Protein AF-A0A935F004-F1 (afdb_monomer)

Solvent-accessible surface area (backbone atoms only — not comparable to full-atom values): 7562 Å² total; per-residue (Å²): 135,85,80,79,72,79,74,72,65,54,62,70,53,33,48,54,52,34,52,51,41,49,56,55,58,70,66,68,80,60,55,69,68,59,45,51,54,45,48,54,52,35,53,54,31,54,54,49,41,49,54,52,50,53,52,52,50,52,52,50,48,53,58,36,53,75,69,66,81,58,86,85,71,83,88,72,83,77,76,82,72,88,79,82,82,79,92,79,83,75,88,78,81,86,84,81,88,79,90,84,82,80,90,83,85,87,79,97,76,87,89,132

Foldseek 3Di:
DDPPPPPPDALVVLVVLLVVLVVVLVVVPDDPVVNVVSVVSNVVSVVVNVVNVVVVLVVVVVVCVVVPDDDDDPPDPDDPDDDDDDDDPDDDDDDDDDDDDDDDDDDDDDDD

Structure (mmCIF, N/CA/C/O backbone):
data_AF-A0A935F004-F1
#
_entry.id   AF-A0A935F004-F1
#
loop_
_atom_site.group_PDB
_atom_site.id
_atom_site.type_symbol
_atom_site.label_atom_id
_atom_site.label_alt_id
_atom_site.label_comp_id
_atom_site.label_asym_id
_atom_site.label_entity_id
_atom_site.label_seq_id
_atom_site.pdbx_PDB_ins_code
_atom_site.Cartn_x
_atom_site.Cartn_y
_atom_site.Cartn_z
_atom_site.occupancy
_atom_site.B_iso_or_equiv
_atom_site.auth_seq_id
_atom_site.auth_comp_id
_atom_site.auth_asym_id
_atom_site.auth_atom_id
_atom_site.pdbx_PDB_model_num
ATOM 1 N N . MET A 1 1 ? -14.264 -28.662 -12.723 1.00 37.97 1 MET A N 1
ATOM 2 C CA . MET A 1 1 ? -14.405 -27.433 -11.912 1.00 37.97 1 MET A CA 1
ATOM 3 C C . MET A 1 1 ? -13.129 -26.617 -12.068 1.00 37.97 1 MET A C 1
ATOM 5 O O . MET A 1 1 ? -12.070 -27.096 -11.681 1.00 37.97 1 MET A O 1
ATOM 9 N N . ALA A 1 2 ? -13.194 -25.466 -12.740 1.00 41.38 2 ALA A N 1
ATOM 10 C CA . ALA A 1 2 ? -12.030 -24.614 -12.978 1.00 41.38 2 ALA A CA 1
ATOM 11 C C . ALA A 1 2 ? -11.659 -23.879 -11.682 1.00 41.38 2 ALA A C 1
ATOM 13 O O . ALA A 1 2 ? -12.492 -23.183 -11.107 1.00 41.38 2 ALA A O 1
ATOM 14 N N . LYS A 1 3 ? -10.419 -24.052 -11.211 1.00 36.47 3 LYS A N 1
ATOM 15 C CA . LYS A 1 3 ? -9.851 -23.252 -10.121 1.00 36.47 3 LYS A CA 1
ATOM 16 C C . LYS A 1 3 ? -9.872 -21.788 -10.558 1.00 36.47 3 LYS A C 1
ATOM 18 O O . LYS A 1 3 ? -9.117 -21.411 -11.452 1.00 36.47 3 LYS A O 1
ATOM 23 N N . MET A 1 4 ? -10.730 -20.981 -9.935 1.00 44.16 4 MET A N 1
ATOM 24 C CA . MET A 1 4 ? -10.632 -19.526 -9.981 1.00 44.16 4 MET A CA 1
ATOM 25 C C . MET A 1 4 ? -9.253 -19.159 -9.428 1.00 44.16 4 MET A C 1
ATOM 27 O O . MET A 1 4 ? -9.032 -19.183 -8.218 1.00 44.16 4 MET A O 1
ATOM 31 N N . LYS A 1 5 ? -8.288 -18.888 -10.312 1.00 39.19 5 LYS A N 1
ATOM 32 C CA . LYS A 1 5 ? -7.086 -18.152 -9.924 1.00 39.19 5 LYS A CA 1
ATOM 33 C C . LYS A 1 5 ? -7.613 -16.828 -9.389 1.00 39.19 5 LYS A C 1
ATOM 35 O O . LYS A 1 5 ? -8.158 -16.054 -10.169 1.00 39.19 5 LYS A O 1
ATOM 40 N N . LYS A 1 6 ? -7.495 -16.591 -8.077 1.00 45.97 6 LYS A N 1
ATOM 41 C CA . LYS A 1 6 ? -7.527 -15.230 -7.541 1.00 45.97 6 LYS A CA 1
ATOM 42 C C . LYS A 1 6 ? -6.456 -14.482 -8.325 1.00 45.97 6 LYS A C 1
ATOM 44 O O . LYS A 1 6 ? -5.266 -14.672 -8.089 1.00 45.97 6 LYS A O 1
ATOM 49 N N . THR A 1 7 ? -6.871 -13.738 -9.341 1.00 56.22 7 THR A N 1
ATOM 50 C CA . THR A 1 7 ? -6.054 -12.700 -9.949 1.00 56.22 7 THR A CA 1
ATOM 51 C C . THR A 1 7 ? -5.911 -11.648 -8.874 1.00 56.22 7 THR A C 1
ATOM 53 O O . THR A 1 7 ? -6.761 -10.780 -8.712 1.00 56.22 7 THR A O 1
ATOM 56 N N . GLU A 1 8 ? -4.893 -11.869 -8.051 1.00 62.00 8 GLU A N 1
ATOM 57 C CA . GLU A 1 8 ? -4.118 -10.866 -7.347 1.00 62.00 8 GLU A CA 1
ATOM 58 C C . GLU A 1 8 ? -4.383 -9.475 -7.962 1.00 62.00 8 GLU A C 1
ATOM 60 O O . GLU A 1 8 ? -4.056 -9.279 -9.138 1.00 62.00 8 GLU A O 1
ATOM 65 N N . PRO A 1 9 ? -5.042 -8.544 -7.241 1.00 69.88 9 PRO A N 1
ATOM 66 C CA . PRO A 1 9 ? -5.352 -7.232 -7.788 1.00 69.88 9 PRO A CA 1
ATOM 67 C C . PRO A 1 9 ? -4.062 -6.553 -8.256 1.00 69.88 9 PRO A C 1
ATOM 69 O O . PRO A 1 9 ? -3.062 -6.528 -7.534 1.00 69.88 9 PRO A O 1
ATOM 72 N N . GLY A 1 10 ? -4.077 -6.023 -9.480 1.00 85.88 10 GLY A N 1
ATOM 73 C CA . GLY A 1 10 ? -2.998 -5.161 -9.962 1.00 85.88 10 GLY A CA 1
ATOM 74 C C . GLY A 1 10 ? -2.893 -3.886 -9.121 1.00 85.88 10 GLY A C 1
ATOM 75 O O . GLY A 1 10 ? -3.718 -3.654 -8.235 1.00 85.88 10 GLY A O 1
ATOM 76 N N . PHE A 1 11 ? -1.909 -3.040 -9.424 1.00 92.50 11 PHE A N 1
ATOM 77 C CA . PHE A 1 11 ? -1.578 -1.845 -8.641 1.00 92.50 11 PHE A CA 1
ATOM 78 C C . PHE A 1 11 ? -2.809 -1.010 -8.272 1.00 92.50 11 PHE A C 1
ATOM 80 O O . PHE A 1 11 ? -3.061 -0.780 -7.094 1.00 92.50 11 PHE A O 1
ATOM 87 N N . GLU A 1 12 ? -3.643 -0.658 -9.253 1.00 93.06 12 GLU A N 1
ATOM 88 C CA . GLU A 1 12 ? -4.851 0.133 -9.000 1.00 93.06 12 GLU A CA 1
ATOM 89 C C . GLU A 1 12 ? -5.858 -0.561 -8.075 1.00 93.06 12 GLU A C 1
ATOM 91 O O . GLU A 1 12 ? -6.563 0.091 -7.313 1.00 93.06 12 GLU A O 1
ATOM 96 N N . GLY A 1 13 ? -5.959 -1.890 -8.148 1.00 92.69 13 GLY A N 1
ATOM 97 C CA . GLY A 1 13 ? -6.841 -2.654 -7.270 1.00 92.69 13 GLY A CA 1
ATOM 98 C C . GLY A 1 13 ? -6.330 -2.657 -5.832 1.00 92.69 13 GLY A C 1
ATOM 99 O O . GLY A 1 13 ? -7.111 -2.460 -4.909 1.00 92.69 13 GLY A O 1
ATOM 100 N N . SER A 1 14 ? -5.019 -2.834 -5.651 1.00 92.81 14 SER A N 1
ATOM 101 C CA . SER A 1 14 ? -4.370 -2.738 -4.340 1.00 92.81 14 SER A CA 1
ATOM 102 C C . SER A 1 14 ? -4.481 -1.336 -3.747 1.00 92.81 14 SER A C 1
ATOM 104 O O . SER A 1 14 ? -4.747 -1.210 -2.557 1.00 92.81 14 SER A O 1
ATOM 106 N N . MET A 1 15 ? -4.341 -0.300 -4.578 1.00 95.44 15 MET A N 1
ATOM 107 C CA . MET A 1 15 ? -4.462 1.091 -4.151 1.00 95.44 15 MET A CA 1
ATOM 108 C C . MET A 1 15 ? -5.890 1.433 -3.709 1.00 95.44 15 MET A C 1
ATOM 110 O O . MET A 1 15 ? -6.070 1.972 -2.625 1.00 95.44 15 MET A O 1
ATOM 114 N N . ARG A 1 16 ? -6.911 1.040 -4.484 1.00 96.06 16 ARG A N 1
ATOM 115 C CA . ARG A 1 16 ? -8.320 1.266 -4.113 1.00 96.06 16 ARG A CA 1
ATOM 116 C C . ARG A 1 16 ? -8.703 0.594 -2.796 1.00 96.06 16 ARG A C 1
ATOM 118 O O . ARG A 1 16 ? -9.438 1.174 -2.003 1.00 96.06 16 ARG A O 1
ATOM 125 N N . GLU A 1 17 ? -8.225 -0.628 -2.558 1.00 94.75 17 GLU A N 1
ATOM 126 C CA . GLU A 1 17 ? -8.503 -1.309 -1.288 1.00 94.75 17 GLU A CA 1
ATOM 127 C C . GLU A 1 17 ? -7.766 -0.630 -0.127 1.00 94.75 17 GLU A C 1
ATOM 129 O O . GLU A 1 17 ? -8.341 -0.461 0.943 1.00 94.75 17 GLU A O 1
ATOM 134 N N . LEU A 1 18 ? -6.530 -0.168 -0.346 1.00 96.44 18 LEU A N 1
ATOM 135 C CA . LEU A 1 18 ? -5.772 0.570 0.662 1.00 96.44 18 LEU A CA 1
ATOM 136 C C . LEU A 1 18 ? -6.465 1.886 1.041 1.00 96.44 18 LEU A C 1
ATOM 138 O O . LEU A 1 18 ? -6.623 2.163 2.224 1.00 96.44 18 LEU A O 1
ATOM 142 N N . GLU A 1 19 ? -6.925 2.663 0.059 1.00 96.56 19 GLU A N 1
ATOM 143 C CA . GLU A 1 19 ? -7.680 3.906 0.280 1.00 96.56 19 GLU A CA 1
ATOM 144 C C . GLU A 1 19 ? -8.949 3.660 1.097 1.00 96.56 19 GLU A C 1
ATOM 146 O O . GLU A 1 19 ? -9.260 4.411 2.019 1.00 96.56 19 GLU A O 1
ATOM 151 N N . LYS A 1 20 ? -9.664 2.573 0.797 1.00 96.31 20 LYS A N 1
ATOM 152 C CA . LYS A 1 20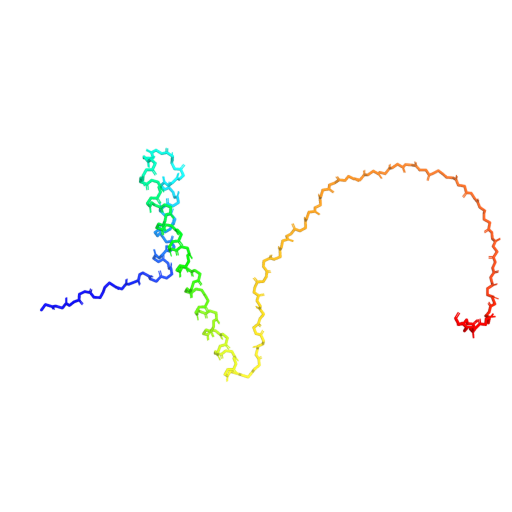 ? -10.860 2.182 1.541 1.00 96.31 20 LYS A CA 1
ATOM 153 C C . LYS A 1 20 ? -10.536 1.831 2.993 1.00 96.31 20 LYS A C 1
ATOM 155 O O . LYS A 1 20 ? -11.255 2.272 3.884 1.00 96.31 20 LYS A O 1
ATOM 160 N N . ILE A 1 21 ? -9.474 1.060 3.231 1.00 96.12 21 ILE A N 1
ATOM 161 C CA . ILE A 1 21 ? -9.022 0.709 4.583 1.00 96.12 21 ILE A CA 1
ATOM 162 C C . ILE A 1 21 ? -8.633 1.965 5.362 1.00 96.12 21 ILE A C 1
ATOM 164 O O . ILE A 1 21 ? -9.081 2.140 6.491 1.00 96.12 21 ILE A O 1
ATOM 168 N N . VAL A 1 22 ? -7.845 2.860 4.760 1.00 96.31 22 VAL A N 1
ATOM 169 C CA . VAL A 1 22 ? -7.458 4.130 5.390 1.00 96.31 22 VAL A CA 1
ATOM 170 C C . VAL A 1 22 ? -8.699 4.947 5.737 1.00 96.31 22 VAL A C 1
ATOM 172 O O . VAL A 1 22 ? -8.848 5.347 6.886 1.00 96.31 22 VAL A O 1
ATOM 175 N N . GLY A 1 23 ? -9.640 5.092 4.802 1.00 96.06 23 GLY A N 1
ATOM 176 C CA . GLY A 1 23 ? -10.889 5.806 5.055 1.00 96.06 23 GLY A CA 1
ATOM 177 C C . GLY A 1 23 ? -11.721 5.193 6.186 1.00 96.06 23 GLY A C 1
ATOM 178 O O . GLY A 1 23 ? -12.341 5.927 6.946 1.00 96.06 23 GLY A O 1
ATOM 179 N N . GLN A 1 24 ? -11.717 3.864 6.341 1.00 94.25 24 GLN A N 1
ATOM 180 C CA . GLN A 1 24 ? -12.372 3.183 7.464 1.00 94.25 24 GLN A CA 1
ATOM 181 C C . GLN A 1 24 ? -11.652 3.421 8.796 1.00 94.25 24 GLN A C 1
ATOM 183 O O . GLN A 1 24 ? -12.308 3.636 9.809 1.00 94.25 24 GLN A O 1
ATOM 188 N N . LEU A 1 25 ? -10.318 3.405 8.808 1.00 94.81 25 LEU A N 1
ATOM 189 C CA . LEU A 1 25 ? -9.524 3.674 10.009 1.00 94.81 25 LEU A CA 1
ATOM 190 C C . LEU A 1 25 ? -9.650 5.135 10.467 1.00 94.81 25 LEU A C 1
ATOM 192 O O . LEU A 1 25 ? -9.658 5.403 11.666 1.00 94.81 25 LEU A O 1
ATOM 196 N N . GLU A 1 26 ? -9.790 6.071 9.527 1.00 95.31 26 GLU A N 1
ATOM 197 C CA . GLU A 1 26 ? -9.948 7.503 9.802 1.00 95.31 26 GLU A CA 1
ATOM 198 C C . GLU A 1 26 ? -11.296 7.862 10.441 1.00 95.31 26 GLU A C 1
ATOM 200 O O . GLU A 1 26 ? -11.382 8.890 11.113 1.00 95.31 26 GLU A O 1
ATOM 205 N N . THR A 1 27 ? -12.342 7.034 10.290 1.00 92.38 27 THR A N 1
ATOM 206 C CA . THR A 1 27 ? -13.629 7.303 10.959 1.00 92.38 27 THR A CA 1
ATOM 207 C C . THR A 1 27 ? -13.526 7.166 12.477 1.00 92.38 27 THR A C 1
ATOM 209 O O . THR A 1 27 ? -14.255 7.836 13.203 1.00 92.38 27 THR A O 1
ATOM 212 N N . GLY A 1 28 ? -12.628 6.302 12.967 1.00 88.38 28 GLY A N 1
ATOM 213 C CA . GLY A 1 28 ? -12.442 6.040 14.395 1.00 88.38 28 GLY A CA 1
ATOM 214 C C . GLY A 1 28 ? -13.615 5.325 15.081 1.00 88.38 28 GLY A C 1
ATOM 215 O O . GLY A 1 28 ? -13.622 5.216 16.304 1.00 88.38 28 GLY A O 1
ATOM 216 N N . GLU A 1 29 ? -14.602 4.834 14.326 1.00 91.25 29 GLU A N 1
ATOM 217 C CA . GLU A 1 29 ? -15.806 4.174 14.867 1.00 91.25 29 GLU A CA 1
ATOM 218 C C . GLU A 1 29 ? -15.634 2.656 15.062 1.00 91.25 29 GLU A C 1
ATOM 220 O O . GLU A 1 29 ? -16.531 1.977 15.563 1.00 91.25 29 GLU A O 1
ATOM 225 N N . LEU A 1 30 ? -14.485 2.112 14.659 1.00 92.62 30 LEU A N 1
ATOM 226 C CA . LEU A 1 30 ? -14.210 0.680 14.670 1.00 92.62 30 LEU A CA 1
ATOM 227 C C . LEU A 1 30 ? -13.774 0.188 16.060 1.00 92.62 30 LEU A C 1
ATOM 229 O O . LEU A 1 30 ? -12.991 0.858 16.742 1.00 92.62 30 LEU A O 1
ATOM 233 N N . PRO A 1 31 ? -14.198 -1.020 16.471 1.00 96.50 31 PRO A N 1
ATOM 234 C CA . PRO A 1 31 ? -13.592 -1.718 17.597 1.00 96.50 31 PRO A CA 1
ATOM 235 C C . PRO A 1 31 ? -12.080 -1.884 17.403 1.00 96.50 31 PRO A C 1
ATOM 237 O O . PRO A 1 31 ? -11.605 -2.068 16.284 1.00 96.50 31 PRO A O 1
ATOM 240 N N . LEU A 1 32 ? -11.325 -1.885 18.505 1.00 94.69 32 LEU A N 1
ATOM 241 C CA . LEU A 1 32 ? -9.861 -1.992 18.472 1.00 94.69 32 LEU A CA 1
ATOM 242 C C . LEU A 1 32 ? -9.367 -3.209 17.675 1.00 94.69 32 LEU A C 1
ATOM 244 O O . LEU A 1 32 ? -8.431 -3.079 16.895 1.00 94.69 32 LEU A O 1
ATOM 248 N N . GLU A 1 33 ? -10.000 -4.369 17.856 1.00 95.38 33 GLU A N 1
ATOM 249 C CA . GLU A 1 33 ? -9.621 -5.601 17.154 1.00 95.38 33 GLU A CA 1
ATOM 250 C C . GLU A 1 33 ? -9.772 -5.447 15.631 1.00 95.38 33 GLU A C 1
ATOM 252 O O . GLU A 1 33 ? -8.844 -5.730 14.879 1.00 95.38 33 GLU A O 1
ATOM 257 N N . GLU A 1 34 ? -10.901 -4.896 15.177 1.00 94.56 34 GLU A N 1
ATOM 258 C CA . GLU A 1 34 ? -11.160 -4.650 13.753 1.00 94.56 34 GLU A CA 1
ATOM 259 C C . GLU A 1 34 ? -10.199 -3.602 13.177 1.00 94.56 34 GLU A C 1
ATOM 261 O O . GLU A 1 34 ? -9.706 -3.747 12.058 1.00 94.56 34 GLU A O 1
ATOM 266 N N . ALA A 1 35 ? -9.882 -2.560 13.950 1.00 95.62 35 ALA A N 1
ATOM 267 C CA . ALA A 1 35 ? -8.905 -1.553 13.551 1.00 95.62 35 ALA A CA 1
ATOM 268 C C . ALA A 1 35 ? -7.497 -2.154 13.382 1.00 95.62 35 ALA A C 1
ATOM 270 O O . ALA A 1 35 ? -6.782 -1.789 12.448 1.00 95.62 35 ALA A O 1
ATOM 271 N N . LEU A 1 36 ? -7.101 -3.097 14.244 1.00 96.81 36 LEU A N 1
ATOM 272 C CA . LEU A 1 36 ? -5.822 -3.804 14.130 1.00 96.81 36 LEU A CA 1
ATOM 273 C C . LEU A 1 36 ? -5.782 -4.718 12.901 1.00 96.81 36 LEU A C 1
ATOM 275 O O . LEU A 1 36 ? -4.795 -4.694 12.162 1.00 96.81 36 LEU A O 1
ATOM 279 N N . GLU A 1 37 ? -6.855 -5.466 12.636 1.00 96.88 37 GLU A N 1
ATOM 280 C CA . GLU A 1 37 ? -6.961 -6.307 11.438 1.00 96.88 37 GLU A CA 1
ATOM 281 C C . GLU A 1 37 ? -6.879 -5.477 10.149 1.00 96.88 37 GLU A C 1
ATOM 283 O O . GLU A 1 37 ? -6.175 -5.840 9.202 1.00 96.88 37 GLU A O 1
ATOM 288 N N . LEU A 1 38 ? -7.583 -4.344 10.102 1.00 96.50 38 LEU A N 1
ATOM 289 C CA . LEU A 1 38 ? -7.551 -3.427 8.966 1.00 96.50 38 LEU A CA 1
ATOM 290 C C . LEU A 1 38 ? -6.176 -2.778 8.800 1.00 96.50 38 LEU A C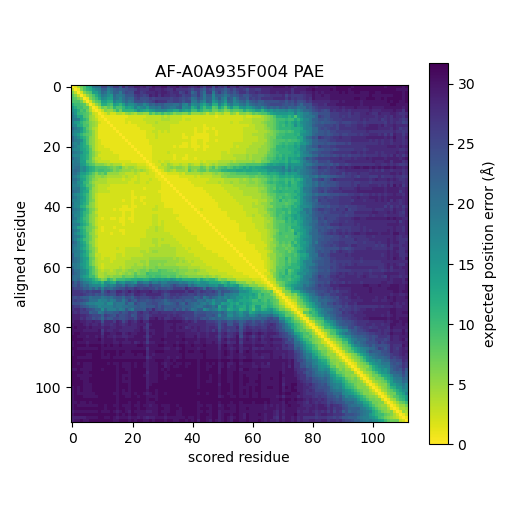 1
ATOM 292 O O . LEU A 1 38 ? -5.688 -2.656 7.677 1.00 96.50 38 LEU A O 1
ATOM 296 N N . PHE A 1 39 ? -5.513 -2.419 9.898 1.00 96.00 39 PHE A N 1
ATOM 297 C CA . PHE A 1 39 ? -4.156 -1.886 9.856 1.00 96.00 39 PHE A CA 1
ATOM 298 C C . PHE A 1 39 ? -3.161 -2.897 9.269 1.00 96.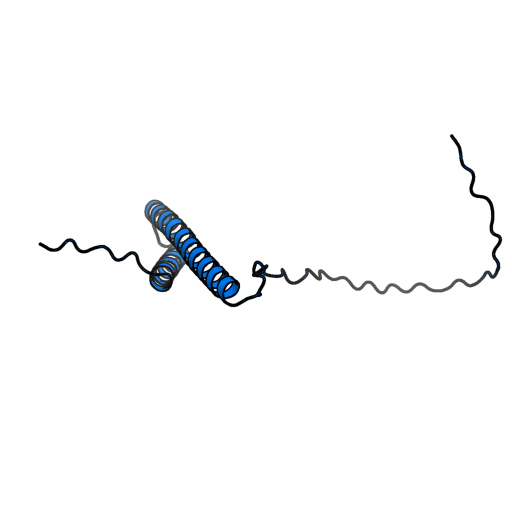00 39 PHE A C 1
ATOM 300 O O . PHE A 1 39 ? -2.400 -2.553 8.362 1.00 96.00 39 PHE A O 1
ATOM 307 N N . GLU A 1 40 ? -3.194 -4.156 9.715 1.00 97.19 40 GLU A N 1
ATOM 308 C CA . GLU A 1 40 ? -2.335 -5.215 9.171 1.00 97.19 40 GLU A CA 1
ATOM 309 C C . GLU A 1 40 ? -2.578 -5.421 7.667 1.00 97.19 40 GLU A C 1
ATOM 311 O O . GLU A 1 40 ? -1.631 -5.474 6.871 1.00 97.19 40 GLU A O 1
ATOM 316 N N . GLN A 1 41 ? -3.849 -5.456 7.256 1.00 96.25 41 GLN A N 1
ATOM 317 C CA . GLN A 1 41 ? -4.231 -5.536 5.845 1.00 96.25 41 GLN A CA 1
ATOM 318 C C . GLN A 1 41 ? -3.716 -4.333 5.042 1.00 96.25 41 GLN A C 1
ATOM 320 O O . GLN A 1 41 ? -3.165 -4.511 3.951 1.00 96.25 41 GLN A O 1
ATOM 325 N N . GLY A 1 42 ? -3.830 -3.120 5.589 1.00 96.50 42 GLY A N 1
ATOM 326 C CA . GLY A 1 42 ? -3.316 -1.892 4.987 1.00 96.50 42 GLY A CA 1
ATOM 327 C C . GLY A 1 42 ? -1.803 -1.938 4.759 1.00 96.50 42 GLY A C 1
ATOM 328 O O . GLY A 1 42 ? -1.333 -1.639 3.660 1.00 96.50 42 GLY A O 1
ATOM 329 N N . ILE A 1 43 ? -1.030 -2.407 5.744 1.00 97.00 43 ILE A N 1
ATOM 330 C CA . ILE A 1 43 ? 0.424 -2.593 5.604 1.00 97.00 43 ILE A CA 1
ATOM 331 C C . ILE A 1 43 ? 0.750 -3.605 4.498 1.00 97.00 43 ILE A C 1
ATOM 333 O O . ILE A 1 43 ? 1.643 -3.367 3.675 1.00 97.00 43 ILE A O 1
ATOM 337 N N . GLY A 1 44 ? 0.012 -4.716 4.436 1.00 96.12 44 GLY A N 1
ATOM 338 C CA . GLY A 1 44 ? 0.167 -5.715 3.379 1.00 96.12 44 GLY A CA 1
ATOM 339 C C . GLY A 1 44 ? -0.068 -5.137 1.980 1.00 96.12 44 GLY A C 1
ATOM 340 O O . GLY A 1 44 ? 0.726 -5.373 1.062 1.00 96.12 44 GLY A O 1
ATOM 341 N N . LEU A 1 45 ? -1.123 -4.335 1.817 1.00 96.00 45 LEU A N 1
ATOM 342 C CA . LEU A 1 45 ? -1.444 -3.664 0.556 1.00 96.00 45 LEU A CA 1
ATOM 343 C C . LEU A 1 45 ? -0.404 -2.607 0.176 1.00 96.00 45 LEU A C 1
ATOM 345 O O . LEU A 1 45 ? 0.028 -2.580 -0.975 1.00 96.00 45 LEU A O 1
ATOM 349 N N . ALA A 1 46 ? 0.056 -1.792 1.127 1.00 94.88 46 ALA A N 1
ATOM 350 C CA . ALA A 1 46 ? 1.082 -0.780 0.883 1.00 94.88 46 ALA A CA 1
ATOM 351 C C . ALA A 1 46 ? 2.389 -1.414 0.383 1.00 94.88 46 ALA A C 1
ATOM 353 O O . ALA A 1 46 ? 2.930 -1.016 -0.654 1.00 94.88 46 ALA A O 1
ATOM 354 N N . ARG A 1 47 ? 2.851 -2.479 1.052 1.00 95.75 47 ARG A N 1
ATOM 355 C CA . ARG A 1 47 ? 4.042 -3.232 0.634 1.00 95.75 47 ARG A CA 1
ATOM 356 C C . ARG A 1 47 ? 3.878 -3.822 -0.765 1.00 95.75 47 ARG A C 1
ATOM 358 O O . ARG A 1 47 ? 4.807 -3.825 -1.568 1.00 95.75 47 ARG A O 1
ATOM 365 N N . ARG A 1 48 ? 2.685 -4.320 -1.076 1.00 92.56 48 ARG A N 1
ATOM 366 C CA . ARG A 1 48 ? 2.359 -4.849 -2.399 1.00 92.56 48 ARG A CA 1
ATOM 367 C C . ARG A 1 48 ? 2.364 -3.767 -3.479 1.00 92.56 48 ARG A C 1
ATOM 369 O O . ARG A 1 48 ? 2.855 -4.030 -4.575 1.00 92.56 48 ARG A O 1
ATOM 376 N N . CYS A 1 49 ? 1.830 -2.579 -3.208 1.00 94.19 49 CYS A N 1
ATOM 377 C CA . CYS A 1 49 ? 1.912 -1.445 -4.127 1.00 94.19 49 CYS A CA 1
ATOM 378 C C . CYS A 1 49 ? 3.374 -1.098 -4.426 1.00 94.19 49 CYS A C 1
ATOM 380 O O . CYS A 1 49 ? 3.740 -0.988 -5.594 1.00 94.19 49 CYS A O 1
ATOM 382 N N . GLN A 1 50 ? 4.216 -1.035 -3.393 1.00 95.06 50 GLN A N 1
ATOM 383 C CA . GLN A 1 50 ? 5.646 -0.783 -3.547 1.00 95.06 50 GLN A CA 1
ATOM 384 C C . GLN A 1 50 ? 6.327 -1.833 -4.439 1.00 95.06 50 GLN A C 1
ATOM 386 O O . GLN A 1 50 ? 6.982 -1.470 -5.410 1.00 95.06 50 GLN A O 1
ATOM 391 N N . MET A 1 51 ? 6.111 -3.129 -4.185 1.00 94.19 51 MET A N 1
ATOM 392 C CA . MET A 1 51 ? 6.704 -4.193 -5.010 1.00 94.19 51 MET A CA 1
ATOM 393 C C . MET A 1 51 ? 6.289 -4.105 -6.486 1.00 94.19 51 MET A C 1
ATOM 395 O O . MET A 1 51 ? 7.089 -4.392 -7.375 1.00 94.19 51 MET A O 1
ATOM 399 N N . GLN A 1 52 ? 5.041 -3.719 -6.764 1.00 91.50 52 GLN A N 1
ATOM 400 C CA . GLN A 1 52 ? 4.563 -3.552 -8.139 1.00 91.50 52 GLN A CA 1
ATOM 401 C C . GLN A 1 52 ? 5.227 -2.363 -8.841 1.00 91.50 52 GLN A C 1
ATOM 403 O O . GLN A 1 52 ? 5.540 -2.459 -10.027 1.00 91.50 52 GLN A O 1
ATOM 408 N N . LEU A 1 53 ? 5.466 -1.265 -8.119 1.00 94.81 53 LEU A N 1
ATOM 409 C CA . LEU A 1 53 ? 6.204 -0.115 -8.642 1.00 94.81 53 LEU A CA 1
ATOM 410 C C . LEU A 1 53 ? 7.670 -0.469 -8.913 1.00 94.81 53 LEU A C 1
ATOM 412 O O . LEU A 1 53 ? 8.168 -0.165 -9.992 1.00 94.81 53 LEU A O 1
ATOM 416 N N . GLU A 1 54 ? 8.328 -1.177 -7.994 1.00 93.75 54 GLU A N 1
ATOM 417 C CA . GLU A 1 54 ? 9.714 -1.638 -8.164 1.00 93.75 54 GLU A CA 1
ATOM 418 C C . GLU A 1 54 ? 9.869 -2.569 -9.378 1.00 93.75 54 GLU A C 1
ATOM 420 O O . GLU A 1 54 ? 10.854 -2.495 -10.115 1.00 93.75 54 GLU A O 1
ATOM 425 N N . ASP A 1 55 ? 8.898 -3.457 -9.618 1.00 91.31 55 ASP A N 1
ATOM 426 C CA . ASP A 1 55 ? 8.920 -4.330 -10.795 1.00 91.31 55 ASP A CA 1
ATOM 427 C C . ASP A 1 55 ? 8.712 -3.551 -12.101 1.00 91.31 55 ASP A C 1
ATOM 429 O O . ASP A 1 55 ? 9.410 -3.787 -13.093 1.00 91.31 55 ASP A O 1
ATOM 433 N N . ALA A 1 56 ? 7.801 -2.574 -12.093 1.00 90.50 56 ALA A N 1
ATOM 434 C CA . ALA A 1 56 ? 7.593 -1.684 -13.228 1.00 90.50 56 ALA A CA 1
ATOM 435 C C . ALA A 1 56 ? 8.851 -0.854 -13.536 1.00 90.50 56 ALA A C 1
ATOM 437 O O . ALA A 1 56 ? 9.258 -0.782 -14.697 1.00 90.50 56 ALA A O 1
ATOM 438 N N . GLU A 1 57 ? 9.498 -0.288 -12.515 1.00 91.00 57 GLU A N 1
ATOM 439 C CA . GLU A 1 57 ? 10.745 0.471 -12.643 1.00 91.00 57 GLU A CA 1
ATOM 440 C C . GLU A 1 57 ? 11.857 -0.388 -13.252 1.00 91.00 57 GLU A C 1
ATOM 442 O O . GLU A 1 57 ? 12.456 -0.008 -14.260 1.00 91.00 57 GLU A O 1
ATOM 447 N N . ARG A 1 58 ? 12.069 -1.597 -12.720 1.00 90.50 58 ARG A N 1
ATOM 448 C CA . ARG A 1 58 ? 13.065 -2.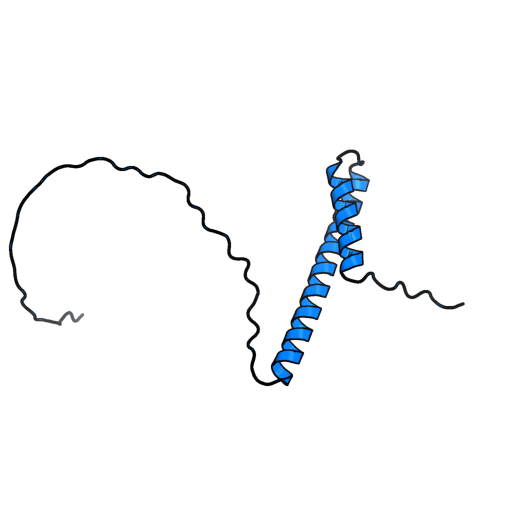542 -13.245 1.00 90.50 58 ARG A CA 1
ATOM 449 C C . ARG A 1 58 ? 12.809 -2.882 -14.710 1.00 90.50 58 ARG A C 1
ATOM 451 O O . ARG A 1 58 ? 13.742 -2.966 -15.509 1.00 90.50 58 ARG A O 1
ATOM 458 N N . LYS A 1 59 ? 11.545 -3.084 -15.085 1.00 87.94 59 LYS A N 1
ATOM 459 C CA . LYS A 1 59 ? 11.171 -3.375 -16.471 1.00 87.94 59 LYS A CA 1
ATOM 460 C C . LYS A 1 59 ? 11.473 -2.196 -17.395 1.00 87.94 59 LYS A C 1
ATOM 462 O O . LYS A 1 59 ? 11.979 -2.413 -18.494 1.00 87.94 59 LYS A O 1
ATOM 467 N N . VAL A 1 60 ? 11.192 -0.969 -16.959 1.00 88.19 60 VAL A N 1
ATOM 468 C CA . VAL A 1 60 ? 11.553 0.247 -17.702 1.00 88.19 60 VAL A CA 1
ATOM 469 C C . VAL A 1 60 ? 13.069 0.342 -17.855 1.00 88.19 60 VAL A C 1
ATOM 471 O O . VAL A 1 60 ? 13.549 0.543 -18.967 1.00 88.19 60 VAL A O 1
ATOM 474 N N . GLU A 1 61 ? 13.828 0.118 -16.784 1.00 86.00 61 GLU A N 1
ATOM 475 C CA . GLU A 1 61 ? 15.289 0.153 -16.819 1.00 86.00 61 GLU A CA 1
ATOM 476 C C . GLU A 1 61 ? 15.873 -0.843 -17.837 1.00 86.00 61 GLU A C 1
ATOM 478 O O . GLU A 1 61 ? 16.745 -0.478 -18.628 1.00 86.00 61 GLU A O 1
ATOM 483 N N . LEU A 1 62 ? 15.373 -2.082 -17.870 1.00 84.69 62 LEU A N 1
ATOM 484 C CA . LEU A 1 62 ? 15.803 -3.087 -18.848 1.00 84.69 62 LEU A CA 1
ATOM 485 C C . LEU A 1 62 ? 15.530 -2.638 -20.291 1.00 84.69 62 LEU A C 1
ATOM 487 O O . LEU A 1 62 ? 16.432 -2.688 -21.126 1.00 84.69 62 LEU A O 1
ATOM 491 N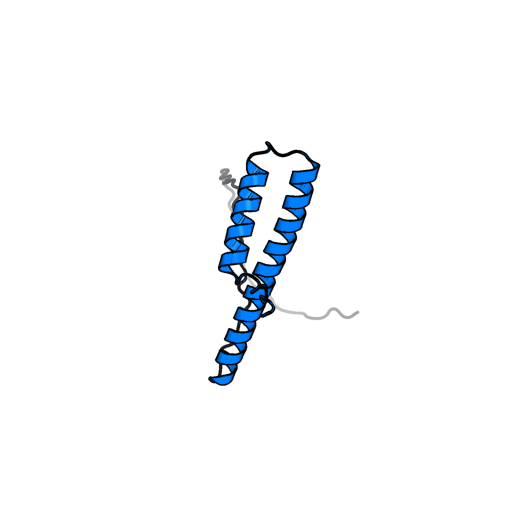 N . LEU A 1 63 ? 14.325 -2.130 -20.569 1.00 82.38 63 LEU A N 1
ATOM 492 C CA . LEU A 1 63 ? 13.947 -1.640 -21.900 1.00 82.38 63 LEU A CA 1
ATOM 493 C C . LEU A 1 63 ? 14.794 -0.439 -22.350 1.00 82.38 63 LEU A C 1
ATOM 495 O O . LEU A 1 63 ? 15.081 -0.288 -23.538 1.00 82.38 63 LEU A O 1
ATOM 499 N N . LEU A 1 64 ? 15.197 0.419 -21.411 1.00 82.19 64 LEU A N 1
ATOM 500 C CA . LEU A 1 64 ? 16.078 1.552 -21.682 1.00 82.19 64 LEU A CA 1
ATOM 501 C C . LEU A 1 64 ? 17.518 1.109 -21.968 1.00 82.19 64 LEU A C 1
ATOM 503 O O . LEU A 1 64 ? 18.141 1.631 -22.892 1.00 82.19 64 LEU A O 1
ATOM 507 N N . ARG A 1 65 ? 18.037 0.114 -21.235 1.00 77.00 65 ARG A N 1
ATOM 508 C CA . ARG A 1 65 ? 19.367 -0.468 -21.489 1.00 77.00 65 ARG A CA 1
ATOM 509 C C . ARG A 1 65 ? 19.447 -1.139 -22.863 1.00 77.00 65 ARG A C 1
ATOM 511 O O . ARG A 1 65 ? 20.452 -0.979 -23.549 1.00 77.00 65 ARG A O 1
ATOM 518 N N . GLU A 1 66 ? 18.391 -1.837 -23.286 1.00 71.00 66 GLU A N 1
ATOM 519 C CA . GLU A 1 66 ? 18.319 -2.493 -24.603 1.00 71.00 66 GLU A CA 1
ATOM 520 C C . GLU A 1 66 ? 18.361 -1.507 -25.784 1.00 71.00 66 GLU A C 1
ATOM 522 O O . GLU A 1 66 ? 18.796 -1.874 -26.875 1.00 71.00 66 GLU A O 1
ATOM 527 N N . ARG A 1 67 ? 17.942 -0.250 -25.583 1.00 71.38 67 ARG A N 1
ATOM 528 C CA . ARG A 1 67 ? 17.905 0.782 -26.635 1.00 71.38 67 ARG A CA 1
ATOM 529 C C . ARG A 1 67 ? 19.183 1.611 -26.781 1.00 71.38 67 ARG A C 1
ATOM 531 O O . ARG A 1 67 ? 19.222 2.461 -27.665 1.00 71.38 67 ARG A O 1
ATOM 538 N N . GLY A 1 68 ? 20.219 1.333 -25.990 1.00 62.28 68 GLY A N 1
ATOM 539 C CA . GLY A 1 68 ? 21.489 2.054 -26.055 1.00 62.28 68 GLY A CA 1
ATOM 540 C C . GLY A 1 68 ? 21.411 3.409 -25.349 1.00 62.28 68 GLY A C 1
ATOM 541 O O . GLY A 1 68 ? 21.043 4.410 -25.947 1.00 62.28 68 GLY A O 1
ATOM 542 N N . GLU A 1 69 ? 21.806 3.394 -24.074 1.00 63.19 69 GLU A N 1
ATOM 543 C CA . GLU A 1 69 ? 22.132 4.545 -23.216 1.00 63.19 69 GLU A CA 1
ATOM 544 C C . GLU A 1 69 ? 20.982 5.433 -22.715 1.00 63.19 69 GLU A C 1
ATOM 546 O O . GLU A 1 69 ? 20.785 6.552 -23.178 1.00 63.19 69 GLU A O 1
ATOM 551 N N . ILE A 1 70 ? 20.336 5.010 -21.618 1.00 60.47 70 ILE A N 1
ATOM 552 C CA . ILE A 1 70 ? 19.794 5.940 -20.610 1.00 60.47 70 ILE A CA 1
ATOM 553 C C . ILE A 1 70 ? 20.123 5.395 -19.210 1.00 60.47 70 ILE A C 1
ATOM 555 O O . ILE A 1 70 ? 19.779 4.260 -18.881 1.00 60.47 70 ILE A O 1
ATOM 559 N N . LYS A 1 71 ? 20.813 6.192 -18.380 1.00 63.12 71 LYS A N 1
ATOM 560 C CA . LYS A 1 71 ? 21.053 5.880 -16.959 1.00 63.12 71 LYS A CA 1
ATOM 561 C C . LYS A 1 71 ? 19.776 6.154 -16.164 1.00 63.12 71 LYS A C 1
ATOM 563 O O . LYS A 1 71 ? 19.365 7.307 -16.062 1.00 63.12 71 LYS A O 1
ATOM 568 N N . ALA A 1 72 ? 19.177 5.114 -15.587 1.00 62.94 72 ALA A N 1
ATOM 569 C CA . ALA A 1 72 ? 18.127 5.278 -14.588 1.00 62.94 72 ALA A CA 1
ATOM 570 C C . ALA A 1 72 ? 18.727 5.930 -13.332 1.00 62.94 72 ALA A C 1
ATOM 572 O O . ALA A 1 72 ? 19.755 5.481 -12.822 1.00 62.94 72 ALA A O 1
ATOM 573 N N . VAL A 1 73 ? 18.110 7.014 -12.866 1.00 65.06 73 VAL A N 1
ATOM 574 C CA . VAL A 1 73 ? 18.430 7.654 -11.587 1.00 65.06 73 VAL A CA 1
ATOM 575 C C . VAL A 1 73 ? 17.256 7.438 -10.634 1.00 65.06 73 VAL A C 1
ATOM 577 O O . VAL A 1 73 ? 16.111 7.560 -11.075 1.00 65.06 73 VAL A O 1
ATOM 580 N N . PRO A 1 74 ? 17.506 7.118 -9.352 1.00 68.12 74 PRO A N 1
ATOM 581 C CA . PRO A 1 74 ? 16.437 6.951 -8.377 1.00 68.12 74 PRO A CA 1
ATOM 582 C C . PRO A 1 74 ? 15.654 8.259 -8.237 1.00 68.12 74 PRO A C 1
ATOM 584 O O . PRO A 1 74 ? 16.244 9.341 -8.142 1.00 68.12 74 PRO A O 1
ATOM 587 N N . PHE A 1 75 ? 14.325 8.163 -8.211 1.00 64.69 75 PHE A N 1
ATOM 588 C CA . PHE A 1 75 ? 13.457 9.322 -8.027 1.00 64.69 75 PHE A CA 1
ATOM 589 C C . PHE A 1 75 ? 13.529 9.789 -6.567 1.00 64.69 75 PHE A C 1
ATOM 591 O O . PHE A 1 75 ? 12.766 9.352 -5.709 1.00 64.69 75 PHE A O 1
ATOM 598 N N . SER A 1 76 ? 14.501 10.647 -6.257 1.00 68.88 76 SER A N 1
ATOM 599 C CA . SER A 1 76 ? 14.647 11.227 -4.924 1.00 68.88 76 SER A CA 1
ATOM 600 C C . SER A 1 76 ? 13.670 12.394 -4.788 1.00 68.88 76 SER A C 1
ATOM 602 O O . SER A 1 76 ? 13.848 13.440 -5.412 1.00 68.88 76 SER A O 1
ATOM 604 N N . SER A 1 77 ? 12.607 12.215 -4.002 1.00 59.00 77 SER A N 1
ATOM 605 C CA . SER A 1 77 ? 11.663 13.279 -3.653 1.00 59.00 77 SER A CA 1
ATOM 606 C C . SER A 1 77 ? 12.402 14.368 -2.872 1.00 59.00 77 SER A C 1
ATOM 608 O O . SER A 1 77 ? 12.635 14.232 -1.669 1.00 59.00 77 SER A O 1
ATOM 610 N N . GLN A 1 78 ? 12.829 15.427 -3.562 1.00 52.81 78 GLN A N 1
ATOM 611 C CA . GLN A 1 78 ? 13.515 16.557 -2.946 1.00 52.81 78 GLN A CA 1
ATOM 612 C C . GLN A 1 78 ? 12.604 17.199 -1.898 1.00 52.81 78 GLN A C 1
ATOM 614 O O . GLN A 1 78 ? 11.600 17.835 -2.212 1.00 52.81 78 GLN A O 1
ATOM 619 N N . LYS A 1 79 ? 12.988 17.025 -0.633 1.00 51.72 79 LYS A N 1
ATOM 620 C CA . LYS A 1 79 ? 12.472 17.756 0.518 1.00 51.72 79 LYS A CA 1
ATOM 621 C C . LYS A 1 79 ? 12.716 19.248 0.265 1.00 51.72 79 LYS A C 1
ATOM 623 O O . LYS A 1 79 ? 13.861 19.695 0.296 1.00 51.72 79 LYS A O 1
ATOM 628 N N . SER A 1 80 ? 11.664 20.006 -0.032 1.00 48.47 80 SER A N 1
ATOM 629 C CA . SER A 1 80 ? 11.731 21.464 -0.121 1.00 48.47 80 SER A CA 1
ATOM 630 C C . SER A 1 80 ? 12.040 22.035 1.266 1.00 48.47 80 SER A C 1
ATOM 632 O O . SER A 1 80 ? 11.180 22.068 2.141 1.00 48.47 80 SER A O 1
ATOM 634 N N . VAL A 1 81 ? 13.320 22.350 1.445 1.00 57.03 81 VAL A N 1
ATOM 635 C CA . VAL A 1 81 ? 13.953 23.387 2.271 1.00 57.03 81 VAL A CA 1
ATOM 636 C C . VAL A 1 81 ? 13.066 24.026 3.352 1.00 57.03 81 VAL A C 1
ATOM 638 O O . VAL A 1 81 ? 12.123 24.761 3.068 1.00 57.03 81 VAL A O 1
ATOM 641 N N . GLN A 1 82 ? 13.448 23.770 4.603 1.00 56.91 82 GLN A N 1
ATOM 642 C CA . GLN A 1 82 ? 13.130 24.592 5.767 1.00 56.91 82 GLN A CA 1
ATOM 643 C C . GLN A 1 82 ? 13.689 26.00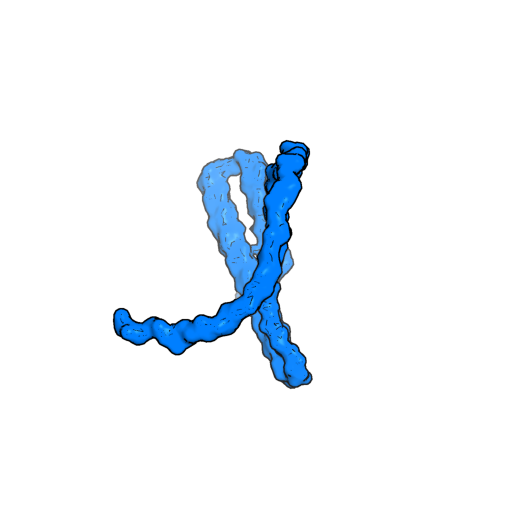2 5.546 1.00 56.91 82 GLN A C 1
ATOM 645 O O . GLN A 1 82 ? 14.903 26.156 5.474 1.00 56.91 82 GLN A O 1
ATOM 650 N N . ASN A 1 83 ? 12.823 27.010 5.481 1.00 54.84 83 ASN A N 1
ATOM 651 C CA . ASN A 1 83 ? 13.202 28.389 5.782 1.00 54.84 83 ASN A CA 1
ATOM 652 C C . ASN A 1 83 ? 12.392 28.824 7.008 1.00 54.84 83 ASN A C 1
ATOM 654 O O . ASN A 1 83 ? 11.372 29.502 6.889 1.00 54.84 83 ASN A O 1
ATOM 658 N N . ASP A 1 84 ? 12.831 28.379 8.186 1.00 56.47 84 ASP A N 1
ATOM 659 C CA . ASP A 1 84 ? 12.499 29.053 9.435 1.00 56.47 84 ASP A CA 1
ATOM 660 C C . ASP A 1 84 ? 13.149 30.448 9.399 1.00 56.47 84 ASP A C 1
ATOM 662 O O . ASP A 1 84 ? 14.361 30.589 9.241 1.00 56.47 84 ASP A O 1
ATOM 666 N N . SER A 1 85 ? 12.311 31.481 9.470 1.00 49.66 85 SER A N 1
ATOM 667 C CA . SER A 1 85 ? 12.692 32.897 9.587 1.00 49.66 85 SER A CA 1
ATOM 668 C C . SER A 1 85 ? 13.475 33.128 10.894 1.00 49.66 85 SER A C 1
ATOM 670 O O . SER A 1 85 ? 13.129 32.495 11.895 1.00 49.66 85 SER A O 1
ATOM 672 N N . PRO A 1 86 ? 14.488 34.019 10.945 1.00 52.25 86 PRO A N 1
ATOM 673 C CA . PRO A 1 86 ? 14.192 35.434 11.208 1.00 52.25 86 PRO A CA 1
ATOM 674 C C . PRO A 1 86 ? 15.167 36.418 10.522 1.00 52.25 86 PRO A C 1
ATOM 676 O O . PRO A 1 86 ? 16.375 36.376 10.733 1.00 52.25 86 PRO A O 1
ATOM 67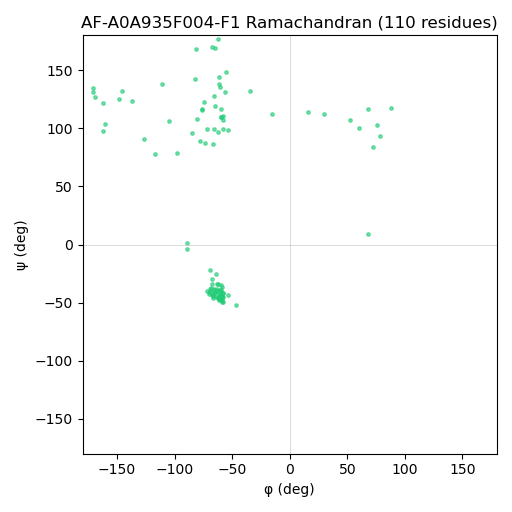9 N N . ASN A 1 87 ? 14.640 37.364 9.740 1.00 57.78 87 ASN A N 1
ATOM 680 C CA . ASN A 1 87 ? 15.412 38.512 9.252 1.00 57.78 87 ASN A CA 1
ATOM 681 C C . ASN A 1 87 ? 15.559 39.555 10.377 1.00 57.78 87 ASN A C 1
ATOM 683 O O . ASN A 1 87 ? 14.711 40.438 10.517 1.00 57.78 87 ASN A O 1
ATOM 687 N N . ASP A 1 88 ? 16.614 39.416 11.176 1.00 54.19 88 ASP A N 1
ATOM 688 C CA . ASP A 1 88 ? 17.118 40.423 12.112 1.00 54.19 88 ASP A CA 1
ATOM 689 C C . ASP A 1 88 ? 18.054 41.374 11.350 1.00 54.19 88 ASP A C 1
ATOM 691 O O . ASP A 1 88 ? 19.217 41.061 11.118 1.00 54.19 88 ASP A O 1
ATOM 695 N N . ASN A 1 89 ? 17.525 42.511 10.890 1.00 56.28 89 ASN A N 1
ATOM 696 C CA . ASN A 1 89 ? 18.353 43.621 10.416 1.00 56.28 89 ASN A CA 1
ATOM 697 C C . ASN A 1 89 ? 18.469 44.627 11.560 1.00 56.28 89 ASN A C 1
ATOM 699 O O . ASN A 1 89 ? 17.739 45.618 11.601 1.00 56.28 89 ASN A O 1
ATOM 703 N N . GLY A 1 90 ? 19.348 44.312 12.508 1.00 45.72 90 GLY A N 1
ATOM 704 C CA . GLY A 1 90 ? 19.874 45.275 13.460 1.00 45.72 90 GLY A CA 1
ATOM 705 C C . GLY A 1 90 ? 20.920 46.148 12.777 1.00 45.72 90 GLY A C 1
ATOM 706 O O . GLY A 1 90 ? 21.945 45.650 12.315 1.00 45.72 90 GLY A O 1
ATOM 707 N N . ASP A 1 91 ? 20.618 47.441 12.705 1.00 57.50 91 ASP A N 1
ATOM 708 C CA . ASP A 1 91 ? 21.586 48.535 12.640 1.00 57.50 91 ASP A CA 1
ATOM 709 C C . ASP A 1 91 ? 22.852 48.235 13.461 1.00 57.50 91 ASP A C 1
ATOM 711 O O . ASP A 1 91 ? 22.756 47.848 14.625 1.00 57.50 91 ASP A O 1
ATOM 715 N N . ASN A 1 92 ? 24.012 48.459 12.848 1.00 59.00 92 ASN A N 1
ATOM 716 C CA . ASN A 1 92 ? 25.249 48.949 13.465 1.00 59.00 92 ASN A CA 1
ATOM 717 C C . ASN A 1 92 ? 26.093 49.455 12.282 1.00 59.00 92 ASN A C 1
ATOM 719 O O . ASN A 1 92 ? 26.509 48.666 11.435 1.00 59.00 92 ASN A O 1
ATOM 723 N N . ASP A 1 93 ? 26.099 50.750 11.985 1.00 50.00 93 ASP A N 1
ATOM 724 C CA . ASP A 1 93 ? 26.738 51.830 12.754 1.00 50.00 93 ASP A CA 1
ATOM 725 C C . ASP A 1 93 ? 28.255 51.611 12.873 1.00 50.00 93 ASP A C 1
ATOM 727 O O . ASP A 1 93 ? 28.727 50.770 13.633 1.00 50.00 93 ASP A O 1
ATOM 731 N N . ASP A 1 94 ? 28.954 52.344 12.005 1.00 55.31 94 ASP A N 1
ATOM 732 C CA . ASP A 1 94 ? 30.161 53.122 12.280 1.00 55.31 94 ASP A CA 1
ATOM 733 C C . ASP A 1 94 ? 31.354 52.443 12.979 1.00 55.31 94 ASP A C 1
ATOM 735 O O . ASP A 1 94 ? 31.376 52.259 14.193 1.00 55.31 94 ASP A O 1
ATOM 739 N N . SER A 1 95 ? 32.416 52.192 12.205 1.00 57.16 95 SER A N 1
ATOM 740 C CA . SER A 1 95 ? 33.756 52.683 12.561 1.00 57.16 95 SER A CA 1
ATOM 741 C C . SER A 1 95 ? 34.742 52.502 11.404 1.00 57.16 95 SER A C 1
ATOM 743 O O . SER A 1 95 ? 34.896 51.404 10.866 1.00 57.16 95 SER A O 1
ATOM 745 N N . GLU A 1 96 ? 35.373 53.621 11.069 1.00 59.38 96 GLU A N 1
ATOM 746 C CA . GLU A 1 96 ? 36.424 53.875 10.086 1.00 59.38 96 GLU A CA 1
ATOM 747 C C . GLU A 1 96 ? 37.759 53.162 10.398 1.00 59.38 96 GLU A C 1
ATOM 749 O O . GLU A 1 96 ? 37.976 52.684 11.511 1.00 59.38 96 GLU A O 1
ATOM 754 N N . ASP A 1 97 ? 38.639 53.196 9.390 1.00 52.06 97 ASP A N 1
ATOM 755 C CA . ASP A 1 97 ? 40.108 53.126 9.446 1.00 52.06 97 ASP A CA 1
ATOM 756 C C . ASP A 1 97 ? 40.775 51.807 9.892 1.00 52.06 97 ASP A C 1
ATOM 758 O O . ASP A 1 97 ? 40.688 51.370 11.035 1.00 52.06 97 ASP A O 1
ATOM 762 N N . ASP A 1 98 ? 41.540 51.173 9.002 1.00 58.03 98 ASP A N 1
ATOM 763 C CA . ASP A 1 98 ? 42.927 51.606 8.771 1.00 58.03 98 ASP A CA 1
ATOM 764 C C . ASP A 1 98 ? 43.503 50.858 7.556 1.00 58.03 98 ASP A C 1
ATOM 766 O O . ASP A 1 98 ? 43.374 49.635 7.423 1.00 58.03 98 ASP A O 1
ATOM 770 N N . ASP A 1 99 ? 44.102 51.629 6.655 1.00 53.88 99 ASP A N 1
ATOM 771 C CA . ASP A 1 99 ? 44.955 51.162 5.569 1.00 53.88 99 ASP A CA 1
ATOM 772 C C . ASP A 1 99 ? 46.179 50.431 6.153 1.00 53.88 99 ASP A C 1
ATOM 774 O O . ASP A 1 99 ? 46.799 50.928 7.086 1.00 53.88 99 ASP A O 1
ATOM 778 N N . GLU A 1 100 ? 46.587 49.300 5.575 1.00 58.16 100 GLU A N 1
AT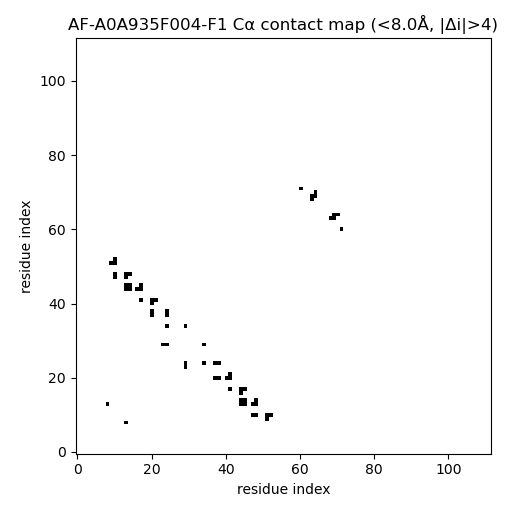OM 779 C CA . GLU A 1 100 ? 47.966 49.148 5.089 1.00 58.16 100 GLU A CA 1
ATOM 780 C C . GLU A 1 100 ? 48.144 47.861 4.267 1.00 58.16 100 GLU A C 1
ATOM 782 O O . GLU A 1 100 ? 47.658 46.773 4.580 1.00 58.16 100 GLU A O 1
ATOM 787 N N . GLU A 1 101 ? 48.828 48.087 3.156 1.00 58.09 101 GLU A N 1
ATOM 788 C CA . GLU A 1 101 ? 49.060 47.264 1.980 1.00 58.09 101 GLU A CA 1
ATOM 789 C C . GLU A 1 101 ? 50.187 46.226 2.145 1.00 58.09 101 GLU A C 1
ATOM 791 O O . GLU A 1 101 ? 51.037 46.313 3.029 1.00 58.09 101 GLU A O 1
ATOM 796 N N . GLU A 1 102 ? 50.214 45.334 1.152 1.00 54.34 102 GLU A N 1
ATOM 797 C CA . GLU A 1 102 ? 51.383 44.651 0.577 1.00 54.34 102 GLU A CA 1
ATOM 798 C C . GLU A 1 102 ? 52.065 43.486 1.332 1.00 54.34 102 GLU A C 1
ATOM 800 O O . GLU A 1 102 ? 52.886 43.623 2.235 1.00 54.34 102 GLU A O 1
ATOM 805 N N . ASP A 1 103 ? 51.743 42.286 0.827 1.00 53.09 103 ASP A N 1
ATOM 806 C CA . ASP A 1 103 ? 52.683 41.330 0.222 1.00 53.09 103 ASP A CA 1
ATOM 807 C C . ASP A 1 103 ? 54.132 41.328 0.736 1.00 53.09 103 ASP A C 1
ATOM 809 O O . ASP A 1 103 ? 54.924 42.151 0.303 1.00 53.09 103 ASP A O 1
ATOM 813 N N . GLU A 1 104 ? 54.549 40.253 1.420 1.00 54.19 104 GLU A N 1
ATOM 814 C CA . GLU A 1 104 ? 55.805 39.575 1.068 1.00 54.19 104 GLU A CA 1
ATOM 815 C C . GLU A 1 104 ? 55.716 38.053 1.284 1.00 54.19 104 GLU A C 1
ATOM 817 O O . GLU A 1 104 ? 55.263 37.529 2.301 1.00 54.19 104 GLU A O 1
ATOM 822 N N . ASN A 1 105 ? 56.159 37.343 0.249 1.00 49.00 105 ASN A N 1
ATOM 823 C CA . ASN A 1 105 ? 56.329 35.900 0.168 1.00 49.00 105 ASN A CA 1
ATOM 824 C C . ASN A 1 105 ? 57.454 35.384 1.089 1.00 49.00 105 ASN A C 1
ATOM 826 O O . ASN A 1 105 ? 58.339 36.136 1.481 1.00 49.00 105 ASN A O 1
ATOM 830 N N . SER A 1 106 ? 57.519 34.048 1.213 1.00 49.31 106 SER A N 1
ATOM 831 C CA . SER A 1 106 ? 58.645 33.240 1.730 1.00 49.31 106 SER A CA 1
ATOM 832 C C . SER A 1 106 ? 58.598 33.045 3.251 1.00 49.31 106 SER A C 1
ATOM 834 O O . SER A 1 106 ? 58.667 33.984 4.019 1.00 49.31 106 SER A O 1
ATOM 836 N N . ASP A 1 107 ? 58.466 31.844 3.797 1.00 53.75 107 ASP A N 1
ATOM 837 C CA . ASP A 1 107 ? 59.305 30.683 3.530 1.00 53.75 107 ASP A CA 1
ATOM 838 C C . ASP A 1 107 ? 58.571 29.422 4.007 1.00 53.75 107 ASP A C 1
ATOM 840 O O . ASP A 1 107 ? 58.188 29.284 5.172 1.00 53.75 107 ASP A O 1
ATOM 844 N N . GLY A 1 108 ? 58.357 28.498 3.074 1.00 58.84 108 GLY A N 1
ATOM 845 C CA . GLY A 1 108 ? 57.916 27.155 3.385 1.00 58.84 108 GLY A CA 1
ATOM 846 C C . GLY A 1 108 ? 59.051 26.370 4.027 1.00 58.84 108 GLY A C 1
ATOM 847 O O . GLY A 1 108 ? 59.868 25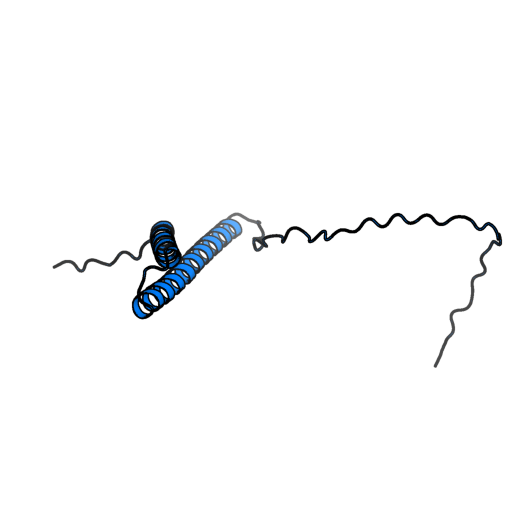.784 3.326 1.00 58.84 108 GLY A O 1
ATOM 848 N N . SER A 1 109 ? 59.034 26.263 5.353 1.00 55.84 109 SER A N 1
ATOM 849 C CA . SER A 1 109 ? 59.741 25.200 6.062 1.00 55.84 109 SER A CA 1
ATOM 850 C C . SER A 1 109 ? 59.172 25.029 7.466 1.00 55.84 109 SER A C 1
ATOM 852 O O . SER A 1 109 ? 59.460 25.805 8.372 1.00 55.84 109 SER A O 1
ATOM 854 N N . VAL A 1 110 ? 58.378 23.978 7.672 1.00 55.59 110 VAL A N 1
ATOM 855 C CA . VAL A 1 110 ? 58.175 23.434 9.020 1.00 55.59 110 VAL A CA 1
ATOM 856 C C . VAL A 1 110 ? 58.478 21.938 8.983 1.00 55.59 110 VAL A C 1
ATOM 858 O O . VAL A 1 110 ? 57.588 21.142 8.682 1.00 55.59 110 VAL A O 1
ATOM 861 N N . PRO A 1 111 ? 59.729 21.519 9.244 1.00 55.88 111 PRO A N 1
ATOM 862 C CA . PRO A 1 111 ? 60.037 20.136 9.550 1.00 55.88 111 PRO A CA 1
ATOM 863 C C . PRO A 1 111 ? 60.308 19.994 11.054 1.00 55.88 111 PRO A C 1
ATOM 865 O O . PRO A 1 111 ? 61.343 20.444 11.544 1.00 55.88 111 PRO A O 1
ATOM 868 N N . PHE A 1 112 ? 59.369 19.402 11.791 1.00 47.59 112 PHE A N 1
ATOM 869 C CA . PHE A 1 112 ? 59.419 18.043 12.364 1.00 47.59 112 PHE A CA 1
ATOM 870 C C . PHE A 1 112 ? 58.336 17.896 13.440 1.00 47.59 112 PHE A C 1
ATOM 872 O O . PHE A 1 112 ? 58.239 18.790 14.309 1.00 47.59 112 PHE A O 1
#

Sequence (112 aa):
MAKMKKTEPGFEGSMRELEKIVGQLETGELPLEEALELFEQGIGLARRCQMQLEDAERKVELLLRERGEIKAVPFSSQKSVQNDSPNDNGDNDDSEDDDEEEDENSDGSVPF

Radius of gyration: 31.23 Å; Cα contacts (8 Å, |Δi|>4): 33; chains: 1; bounding box: 76×81×45 Å

pLDDT: mean 74.32, std 19.74, range [36.47, 97.19]

Mean predicted aligned error: 17.76 Å

Nearest PDB structures (foldseek):
  9ix4-assembly1_B  TM=6.819E-01  e=3.350E+00  Lacticaseibacillus
  2rn7-assembly1_A  TM=2.022E-01  e=6.867E+00  Shigella flexneri

Secondary structure (DSSP, 8-state):
----------HHHHHHHHHHHHHHHHH--S-HHHHHHHHHHHHHHHHHHHHHHHHHHHHHHHHHHHTS--------------------------------------------